Protein AF-A0A958P629-F1 (afdb_monomer_lite)

Structure (mmCIF, N/CA/C/O backbone):
data_AF-A0A958P629-F1
#
_entry.id   AF-A0A958P629-F1
#
loop_
_atom_site.group_PDB
_atom_site.id
_atom_site.type_symbol
_atom_site.label_atom_id
_atom_site.label_alt_id
_atom_site.label_comp_id
_atom_site.label_asym_id
_atom_site.label_entity_id
_atom_site.label_seq_id
_atom_site.pdbx_PDB_ins_code
_atom_site.Cartn_x
_atom_site.Cartn_y
_atom_site.Cartn_z
_atom_site.occupancy
_atom_site.B_iso_or_equiv
_atom_site.auth_seq_id
_atom_site.auth_comp_id
_atom_site.auth_asym_id
_atom_site.auth_atom_id
_atom_site.pdbx_PDB_model_num
ATOM 1 N N . MET A 1 1 ? -37.429 2.558 45.541 1.00 62.31 1 MET A N 1
ATOM 2 C CA . MET A 1 1 ? -36.392 1.507 45.706 1.00 62.31 1 MET A CA 1
ATOM 3 C C . MET A 1 1 ? -36.489 0.334 44.719 1.00 62.31 1 MET A C 1
ATOM 5 O O . MET A 1 1 ? -35.456 -0.242 44.425 1.00 62.31 1 MET A O 1
ATOM 9 N N . LYS A 1 2 ? -37.659 -0.025 44.159 1.00 66.12 2 LYS A N 1
ATOM 10 C CA . LYS A 1 2 ? -37.789 -1.211 43.277 1.00 66.12 2 LYS A CA 1
ATOM 11 C C . LYS A 1 2 ? -37.170 -1.074 41.870 1.00 66.12 2 LYS A C 1
ATOM 13 O O . LYS A 1 2 ? -36.777 -2.076 41.291 1.00 66.12 2 LYS A O 1
ATOM 18 N N . GLN A 1 3 ? -37.036 0.144 41.336 1.00 69.31 3 GLN A N 1
ATOM 19 C CA . GLN A 1 3 ? -36.492 0.370 39.983 1.00 69.31 3 GLN A CA 1
ATOM 20 C C . GLN A 1 3 ? -34.976 0.129 39.871 1.00 69.31 3 GLN A C 1
ATOM 22 O O . GLN A 1 3 ? -34.519 -0.353 38.842 1.00 69.31 3 GLN A O 1
ATOM 27 N N . GLY A 1 4 ? -34.197 0.401 40.924 1.00 70.56 4 GLY A N 1
ATOM 28 C CA . GLY A 1 4 ? -32.740 0.200 40.891 1.00 70.56 4 GLY A CA 1
ATOM 29 C C . GLY A 1 4 ? -32.329 -1.275 40.834 1.00 70.56 4 GLY A C 1
ATOM 30 O O . GLY A 1 4 ? -31.344 -1.614 40.187 1.00 70.56 4 GLY A O 1
ATOM 31 N N . LEU A 1 5 ? -33.120 -2.162 41.451 1.00 80.25 5 LEU A N 1
ATOM 32 C CA . LEU A 1 5 ? -32.834 -3.598 41.481 1.00 80.25 5 LEU A CA 1
ATOM 33 C C . LEU A 1 5 ? -32.925 -4.219 40.079 1.00 80.25 5 LEU A C 1
ATOM 35 O O . LEU A 1 5 ? -32.047 -4.977 39.690 1.00 80.25 5 LEU A O 1
ATOM 39 N N . LEU A 1 6 ? -33.927 -3.815 39.292 1.00 79.38 6 LEU A N 1
ATOM 40 C CA . LEU A 1 6 ? -34.146 -4.287 37.919 1.00 79.38 6 LEU A CA 1
ATOM 41 C C . LEU A 1 6 ? -32.971 -3.969 36.981 1.00 79.38 6 LEU A C 1
ATOM 43 O O . LEU A 1 6 ? -32.611 -4.796 36.147 1.00 79.38 6 LEU A O 1
ATOM 47 N N . ILE A 1 7 ? -32.344 -2.801 37.142 1.00 81.38 7 ILE A N 1
ATOM 48 C CA . ILE A 1 7 ? -31.200 -2.379 36.320 1.00 81.38 7 ILE A CA 1
ATOM 49 C C . ILE A 1 7 ? -29.963 -3.222 36.647 1.00 81.38 7 ILE A C 1
ATOM 51 O O . ILE A 1 7 ? -29.282 -3.696 35.741 1.00 81.38 7 ILE A O 1
ATOM 55 N N . ILE A 1 8 ? -29.695 -3.456 37.934 1.00 80.62 8 ILE A N 1
ATOM 56 C CA . ILE A 1 8 ? -28.549 -4.265 38.369 1.00 80.62 8 ILE A CA 1
ATOM 57 C C . ILE A 1 8 ? -28.714 -5.713 37.895 1.00 80.62 8 ILE A C 1
ATOM 59 O O . ILE A 1 8 ? -27.768 -6.296 37.368 1.00 80.62 8 ILE A O 1
ATOM 63 N N . THR A 1 9 ? -29.919 -6.282 38.006 1.00 81.31 9 THR A N 1
ATOM 64 C CA . THR A 1 9 ? -30.190 -7.640 37.516 1.00 81.31 9 THR A CA 1
ATOM 65 C C . THR A 1 9 ? -30.024 -7.739 35.998 1.00 81.31 9 THR A C 1
ATOM 67 O O . THR A 1 9 ? -29.436 -8.703 35.521 1.00 81.31 9 THR A O 1
ATOM 70 N N . ALA A 1 10 ? -30.458 -6.734 35.231 1.00 81.25 10 ALA A N 1
ATOM 71 C CA . ALA A 1 10 ? -30.247 -6.710 33.785 1.00 81.25 10 ALA A CA 1
ATOM 72 C C . ALA A 1 10 ? -28.751 -6.657 33.416 1.00 81.25 10 ALA A C 1
ATOM 74 O O . ALA A 1 10 ? -28.302 -7.434 32.580 1.00 81.25 10 ALA A O 1
ATOM 75 N N . ILE A 1 11 ? -27.947 -5.816 34.074 1.00 82.12 11 ILE A N 1
ATOM 76 C CA . ILE A 1 11 ? -26.501 -5.714 33.795 1.00 82.12 11 ILE A CA 1
ATOM 77 C C . ILE A 1 11 ? -25.767 -7.029 34.111 1.00 82.12 11 ILE A C 1
ATOM 79 O O . ILE A 1 11 ? -24.849 -7.408 33.389 1.00 82.12 11 ILE A O 1
ATOM 83 N N . LEU A 1 12 ? -26.185 -7.750 35.156 1.00 81.06 12 LEU A N 1
ATOM 84 C CA . LEU A 1 12 ? -25.582 -9.035 35.531 1.00 81.06 12 LEU A CA 1
ATOM 85 C C . LEU A 1 12 ? -25.992 -10.195 34.609 1.00 81.06 12 LE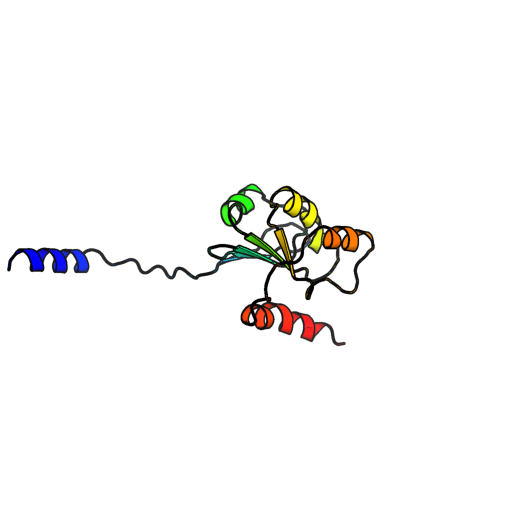U A C 1
ATOM 87 O O . LEU A 1 12 ? -25.232 -11.150 34.467 1.00 81.06 12 LEU A O 1
ATOM 91 N N . LEU A 1 13 ? -27.169 -10.124 33.978 1.00 86.50 13 LEU A N 1
ATOM 92 C CA . LEU A 1 13 ? -27.677 -11.173 33.084 1.00 86.50 13 LEU A CA 1
ATOM 93 C C . LEU A 1 13 ? -27.244 -11.005 31.621 1.00 86.50 13 LEU A C 1
ATOM 95 O O . LEU A 1 13 ? -27.315 -11.965 30.855 1.00 86.50 13 LEU A O 1
ATOM 99 N N . PHE A 1 14 ? -26.769 -9.821 31.230 1.00 84.19 14 PHE A N 1
ATOM 100 C CA . PHE A 1 14 ? -26.229 -9.564 29.897 1.00 84.19 14 PHE A CA 1
ATOM 101 C C . PHE A 1 14 ? -24.713 -9.364 29.979 1.00 84.19 14 PHE A C 1
ATOM 103 O O . PHE A 1 14 ? -24.259 -8.224 30.100 1.00 84.19 14 PHE A O 1
ATOM 110 N N . PRO A 1 15 ? -23.903 -10.441 29.907 1.00 76.19 15 PRO A N 1
ATOM 111 C CA . PRO A 1 15 ? -22.458 -10.292 29.895 1.00 76.19 15 PRO A CA 1
ATOM 112 C C . PRO A 1 15 ? -22.065 -9.416 28.707 1.00 76.19 15 PRO A C 1
ATOM 114 O O . PRO A 1 15 ? -22.307 -9.768 27.548 1.00 76.19 15 PRO A O 1
ATOM 117 N N . LEU A 1 16 ? -21.455 -8.262 28.993 1.00 76.19 16 LEU A N 1
ATOM 118 C CA . LEU A 1 16 ? -20.833 -7.454 27.957 1.00 76.19 16 LEU A CA 1
ATOM 119 C C . LEU A 1 16 ? -19.768 -8.325 27.300 1.00 76.19 16 LEU A C 1
ATOM 121 O O . LEU A 1 16 ? -18.755 -8.671 27.911 1.00 76.19 16 LEU A O 1
ATOM 125 N N . LYS A 1 17 ? -20.002 -8.697 26.043 1.00 76.44 17 LYS A N 1
ATOM 126 C CA . LYS A 1 17 ? -19.007 -9.400 25.248 1.00 76.44 17 LYS A CA 1
ATOM 127 C C . LYS A 1 17 ? -17.894 -8.405 24.932 1.00 76.44 17 LYS A C 1
ATOM 129 O O . LYS A 1 17 ? -17.948 -7.695 23.932 1.00 76.44 17 LYS A O 1
ATOM 134 N N . ILE A 1 18 ? -16.895 -8.339 25.808 1.00 67.75 18 ILE A N 1
ATOM 135 C CA . ILE A 1 18 ? -15.647 -7.620 25.556 1.00 67.75 18 ILE A CA 1
ATOM 136 C C . ILE A 1 18 ? -14.883 -8.454 24.529 1.00 67.75 18 ILE A C 1
ATOM 138 O O . ILE A 1 18 ? -14.065 -9.307 24.860 1.00 67.75 18 ILE A O 1
ATOM 142 N N . SER A 1 19 ? -15.214 -8.268 23.253 1.00 68.62 19 SER A N 1
ATOM 143 C CA . SER A 1 19 ? -14.342 -8.729 22.184 1.00 68.62 19 SER A CA 1
ATOM 144 C C . SER A 1 19 ? -13.111 -7.829 22.207 1.00 68.62 19 SER A C 1
ATOM 146 O O . SER A 1 19 ? -13.288 -6.607 22.199 1.00 68.62 19 SER A O 1
ATOM 148 N N . PRO A 1 20 ? -11.880 -8.366 22.208 1.00 63.28 20 PRO A N 1
ATOM 149 C CA . PRO A 1 20 ? -10.709 -7.543 21.969 1.00 63.28 20 PRO A CA 1
ATOM 150 C C . PRO A 1 20 ? -10.836 -6.982 20.553 1.00 63.28 20 PRO A C 1
ATOM 152 O O . PRO A 1 20 ? -10.535 -7.655 19.569 1.00 63.28 20 PRO A O 1
ATOM 155 N N . SER A 1 21 ? -11.346 -5.757 20.423 1.00 67.50 21 SER A N 1
ATOM 156 C CA . SER A 1 21 ? -11.229 -5.017 19.178 1.00 67.50 21 SER A CA 1
ATOM 157 C C . SER A 1 21 ? -9.773 -4.590 19.095 1.00 67.50 21 SER A C 1
ATOM 159 O O . SER A 1 21 ? -9.393 -3.523 19.586 1.00 67.50 21 SER A O 1
ATOM 161 N N . LEU A 1 22 ? -8.927 -5.464 18.549 1.00 73.94 22 LEU A N 1
ATOM 162 C CA . LEU A 1 22 ? -7.582 -5.050 18.201 1.00 73.94 22 LEU A CA 1
ATOM 163 C C . LEU A 1 22 ? -7.729 -3.846 17.261 1.00 73.94 22 LEU A C 1
ATOM 165 O O . LEU A 1 22 ? -8.483 -3.923 16.287 1.00 73.94 22 LEU A O 1
ATOM 169 N N . PRO A 1 23 ? -7.053 -2.719 17.541 1.00 82.81 23 PRO A N 1
ATOM 170 C CA . PRO A 1 23 ? -7.192 -1.511 16.729 1.00 82.81 23 PRO A CA 1
ATOM 171 C C . PRO A 1 23 ? -6.634 -1.692 15.308 1.00 82.81 23 PRO A C 1
ATOM 173 O O . PRO A 1 23 ? -6.721 -0.784 14.477 1.00 82.81 23 PRO A O 1
ATOM 176 N N . TYR A 1 24 ? -6.045 -2.858 15.036 1.00 88.75 24 TYR A N 1
ATOM 177 C CA . TYR A 1 24 ? -5.472 -3.245 13.769 1.00 88.75 24 TYR A CA 1
ATOM 178 C C . TYR A 1 24 ? -5.710 -4.730 13.467 1.00 88.75 24 TYR A C 1
ATOM 180 O O . TYR A 1 24 ? -5.795 -5.563 14.368 1.00 88.75 24 TYR A O 1
ATOM 188 N N . GLN A 1 25 ? -5.758 -5.061 12.178 1.00 93.06 25 GLN A N 1
ATOM 189 C CA . GLN A 1 25 ? -5.740 -6.429 11.668 1.00 93.06 25 GLN A CA 1
ATOM 190 C C . GLN A 1 25 ? -4.677 -6.558 10.579 1.00 93.06 25 GLN A C 1
ATOM 192 O O . GLN A 1 25 ? -4.615 -5.723 9.677 1.00 93.06 25 GLN A O 1
ATOM 197 N N . LEU A 1 26 ? -3.865 -7.611 10.655 1.00 94.31 26 LEU A N 1
ATOM 198 C CA . LEU A 1 26 ? -2.924 -7.977 9.603 1.00 94.31 26 LEU A CA 1
ATOM 199 C C . LEU A 1 26 ? -3.619 -8.893 8.590 1.00 94.31 26 LEU A C 1
ATOM 201 O O . LEU A 1 26 ? -4.229 -9.891 8.970 1.00 94.31 26 LEU A O 1
ATOM 205 N N . ILE A 1 27 ? -3.520 -8.551 7.311 1.00 96.56 27 ILE A N 1
ATOM 206 C CA . ILE A 1 27 ? -4.078 -9.303 6.188 1.00 96.56 27 ILE A CA 1
ATOM 207 C C . ILE A 1 27 ? -2.924 -9.644 5.249 1.00 96.56 27 ILE A C 1
ATOM 209 O O . ILE A 1 27 ? -2.206 -8.751 4.799 1.00 96.56 27 ILE A O 1
ATOM 213 N N . ILE A 1 28 ? -2.749 -10.931 4.958 1.00 97.00 28 ILE A N 1
ATOM 214 C CA . ILE A 1 28 ? -1.789 -11.424 3.968 1.00 97.00 28 ILE A CA 1
ATOM 215 C C . ILE A 1 28 ? -2.598 -11.828 2.742 1.00 97.00 28 ILE A C 1
ATOM 217 O O . ILE A 1 28 ? -3.448 -12.716 2.825 1.00 97.00 28 ILE A O 1
ATOM 221 N N . TRP A 1 29 ? -2.378 -11.147 1.623 1.00 97.50 29 TRP A N 1
ATOM 222 C CA . TRP A 1 29 ? -3.131 -11.408 0.405 1.00 97.50 29 TRP A CA 1
ATOM 223 C C . TRP A 1 29 ? -2.479 -12.533 -0.393 1.00 97.50 29 TRP A C 1
ATOM 225 O O . TRP A 1 29 ? -1.267 -12.536 -0.597 1.00 97.50 29 TRP A O 1
ATOM 235 N N . ASN A 1 30 ? -3.289 -13.463 -0.899 1.00 97.50 30 ASN A N 1
ATOM 236 C CA . ASN A 1 30 ? -2.822 -14.392 -1.920 1.00 97.50 30 ASN A CA 1
ATOM 237 C C . ASN A 1 30 ? -2.729 -13.648 -3.257 1.00 97.50 30 ASN A C 1
ATOM 239 O O . ASN A 1 30 ? -3.759 -13.303 -3.845 1.00 97.50 30 ASN A O 1
ATOM 243 N N . VAL A 1 31 ? -1.498 -13.398 -3.700 1.00 97.69 31 VAL A N 1
ATOM 244 C CA . VAL A 1 31 ? -1.195 -12.670 -4.937 1.00 97.69 31 VAL A CA 1
ATOM 245 C C . VAL A 1 31 ? -0.579 -13.539 -6.036 1.00 97.69 31 VAL A C 1
ATOM 247 O O . VAL A 1 31 ? -0.229 -13.020 -7.094 1.00 97.69 31 VAL A O 1
ATOM 250 N N . GLY A 1 32 ? -0.465 -14.854 -5.826 1.00 95.94 32 GLY A N 1
ATOM 251 C CA . GLY A 1 32 ? 0.394 -15.712 -6.649 1.00 95.94 32 GLY A CA 1
ATOM 252 C C . GLY A 1 32 ? 1.868 -15.482 -6.307 1.00 95.94 32 GLY A C 1
ATOM 253 O O . GLY A 1 32 ? 2.213 -15.408 -5.126 1.00 95.94 32 GLY A O 1
ATOM 254 N N . GLN A 1 33 ? 2.729 -15.351 -7.319 1.00 93.00 33 GLN A N 1
ATOM 255 C CA . GLN A 1 33 ? 4.112 -14.907 -7.116 1.00 93.00 33 GLN A CA 1
ATOM 256 C C . GLN A 1 33 ? 4.157 -13.426 -6.704 1.00 93.00 33 GLN A C 1
ATOM 258 O O . GLN A 1 33 ? 3.522 -12.601 -7.352 1.00 93.00 33 GLN A O 1
ATOM 263 N N . GLY A 1 34 ? 4.922 -13.084 -5.662 1.00 93.56 34 GLY A N 1
ATOM 264 C CA . GLY A 1 34 ? 5.105 -11.714 -5.165 1.00 93.56 34 GLY A CA 1
ATOM 265 C C . GLY A 1 34 ? 4.684 -11.550 -3.703 1.00 93.56 34 GLY A C 1
ATOM 266 O O . GLY A 1 34 ? 4.551 -12.531 -2.966 1.00 93.56 34 GLY A O 1
ATOM 267 N N . GLN A 1 35 ? 4.465 -10.305 -3.269 1.00 93.81 35 GLN A N 1
ATOM 268 C CA . GLN A 1 35 ? 4.044 -10.006 -1.899 1.00 93.81 35 GLN A CA 1
ATOM 269 C C . GLN A 1 35 ? 3.067 -8.828 -1.830 1.00 93.81 35 GLN A C 1
ATOM 271 O O . GLN A 1 35 ? 3.229 -7.800 -2.489 1.00 93.81 35 GLN A O 1
ATOM 276 N N . TRP A 1 36 ? 2.057 -8.975 -0.971 1.00 97.31 36 TRP A N 1
ATOM 277 C CA . TRP A 1 36 ? 1.201 -7.876 -0.544 1.00 97.31 36 TRP A CA 1
ATOM 278 C C . TRP A 1 36 ? 0.647 -8.159 0.851 1.00 97.31 36 TRP A C 1
ATOM 280 O O . TRP A 1 36 ? -0.142 -9.082 1.071 1.00 97.31 36 TRP A O 1
ATOM 290 N N . VAL A 1 37 ? 1.041 -7.325 1.810 1.00 96.69 37 VAL A N 1
ATOM 291 C CA . VAL A 1 37 ? 0.550 -7.374 3.190 1.00 96.69 37 VAL A CA 1
ATOM 292 C C . VAL A 1 37 ? -0.182 -6.079 3.510 1.00 96.69 37 VAL A C 1
ATOM 294 O O . VAL A 1 37 ? 0.195 -5.009 3.047 1.00 96.69 37 VAL A O 1
ATOM 297 N N . THR A 1 38 ? -1.265 -6.152 4.276 1.00 96.94 38 THR A N 1
ATOM 298 C CA . THR A 1 38 ? -2.042 -4.982 4.694 1.00 96.94 38 THR A CA 1
ATOM 299 C C . THR A 1 38 ? -2.269 -4.980 6.193 1.00 96.94 38 THR A C 1
ATOM 301 O O . THR A 1 38 ? -2.814 -5.926 6.748 1.00 96.94 38 THR A O 1
ATOM 304 N N . LEU A 1 39 ? -1.912 -3.879 6.843 1.00 95.44 39 LEU A N 1
ATOM 305 C CA . LEU A 1 39 ? -2.329 -3.554 8.196 1.00 95.44 39 LEU A CA 1
ATOM 306 C C . LEU A 1 39 ? -3.568 -2.653 8.128 1.00 95.44 39 LEU A C 1
ATOM 308 O O . LEU A 1 39 ? -3.482 -1.452 7.846 1.00 95.44 39 LEU A O 1
ATOM 312 N N . ARG A 1 40 ? -4.736 -3.245 8.369 1.00 95.19 40 ARG A N 1
ATOM 313 C CA . ARG A 1 40 ? -6.034 -2.565 8.388 1.00 95.19 40 ARG A CA 1
ATOM 314 C C . ARG A 1 40 ? -6.247 -1.909 9.744 1.00 95.19 40 ARG A C 1
ATOM 316 O O . ARG A 1 40 ? -6.233 -2.597 10.755 1.00 95.19 40 ARG A O 1
ATOM 323 N N . MET A 1 41 ? -6.496 -0.604 9.762 1.00 93.56 41 MET A N 1
ATOM 324 C CA . MET A 1 41 ? -6.844 0.181 10.952 1.00 93.56 41 MET A CA 1
ATOM 325 C C . MET A 1 41 ? -8.235 0.813 10.781 1.00 93.56 41 MET A C 1
ATOM 327 O O . MET A 1 41 ? -8.868 0.684 9.730 1.00 93.56 41 MET A O 1
ATOM 331 N N . ASN A 1 42 ? -8.730 1.526 11.795 1.00 92.50 42 ASN A N 1
ATOM 332 C CA . ASN A 1 42 ? -10.069 2.134 11.763 1.00 92.50 42 ASN A CA 1
ATOM 333 C C . ASN A 1 42 ? -10.277 3.087 10.570 1.00 92.50 42 ASN A C 1
ATOM 335 O O . ASN A 1 42 ? -11.248 2.928 9.834 1.00 92.50 42 ASN A O 1
ATOM 339 N N . SER A 1 43 ? -9.347 4.012 10.320 1.00 94.12 43 SER A N 1
ATOM 340 C CA . SER A 1 43 ? -9.479 5.049 9.278 1.00 94.12 43 SER A CA 1
ATOM 341 C C . SER A 1 43 ? -8.546 4.880 8.075 1.00 94.12 43 SER A C 1
ATOM 343 O O . SER A 1 43 ? -8.657 5.619 7.097 1.00 94.12 43 SER A O 1
ATOM 345 N N . LYS A 1 44 ? -7.617 3.922 8.121 1.00 95.75 44 LYS A N 1
ATOM 346 C CA . LYS A 1 44 ? -6.583 3.751 7.095 1.00 95.75 44 LYS A CA 1
ATOM 347 C C . LYS A 1 44 ? -6.177 2.294 6.904 1.00 95.75 44 LYS A C 1
ATOM 349 O O . LYS A 1 44 ? -6.329 1.483 7.815 1.00 95.75 44 LYS A O 1
ATOM 354 N N . CYS A 1 45 ? -5.630 1.992 5.736 1.00 97.00 45 CYS A N 1
ATOM 355 C CA . CYS A 1 45 ? -4.923 0.755 5.440 1.00 97.00 45 CYS A CA 1
ATOM 356 C C . CYS A 1 45 ? -3.473 1.086 5.091 1.00 97.00 45 CYS A C 1
ATOM 358 O O . CYS A 1 45 ? -3.216 1.977 4.284 1.00 97.00 45 CYS A O 1
ATOM 360 N N . LEU A 1 46 ? -2.536 0.395 5.737 1.00 96.12 46 LEU A N 1
ATOM 361 C CA . LEU A 1 46 ? -1.116 0.466 5.418 1.00 96.12 46 LEU A CA 1
ATOM 362 C C . LEU A 1 46 ? -0.716 -0.808 4.686 1.00 96.12 46 LEU A C 1
ATOM 364 O O . LEU A 1 46 ? -0.853 -1.896 5.234 1.00 96.12 46 LEU A O 1
ATOM 368 N N . HIS A 1 47 ? -0.218 -0.669 3.471 1.00 96.81 47 HIS A N 1
ATOM 369 C CA . HIS A 1 47 ? 0.207 -1.765 2.622 1.00 96.81 47 HIS A CA 1
ATOM 370 C C . HIS A 1 47 ? 1.727 -1.839 2.609 1.00 96.81 47 HIS A C 1
ATOM 372 O O . HIS A 1 47 ? 2.395 -0.818 2.448 1.00 96.81 47 HIS A O 1
ATOM 378 N N . LEU A 1 48 ? 2.250 -3.046 2.778 1.00 95.62 48 LEU A N 1
ATOM 379 C CA . LEU A 1 48 ? 3.624 -3.380 2.454 1.00 95.62 48 LEU A CA 1
ATOM 380 C C . LEU A 1 48 ? 3.592 -4.139 1.131 1.00 95.62 48 LEU A C 1
ATOM 382 O O . LEU A 1 48 ? 2.985 -5.212 1.052 1.00 95.62 48 LEU A O 1
ATOM 386 N N . ASP A 1 49 ? 4.208 -3.529 0.126 1.00 95.94 49 ASP A N 1
ATOM 387 C CA . ASP A 1 49 ? 4.124 -3.877 -1.285 1.00 95.94 49 ASP A CA 1
ATOM 388 C C . ASP A 1 49 ? 2.690 -3.860 -1.841 1.00 95.94 49 ASP A C 1
ATOM 390 O O . ASP A 1 49 ? 1.695 -3.691 -1.130 1.00 95.94 49 ASP A O 1
ATOM 394 N N . ALA A 1 50 ? 2.592 -3.951 -3.162 1.00 97.06 50 ALA A N 1
ATOM 395 C CA . ALA A 1 50 ? 1.347 -4.162 -3.884 1.00 97.06 50 ALA A CA 1
ATOM 396 C C . ALA A 1 50 ? 1.664 -4.740 -5.259 1.00 97.06 50 ALA A C 1
ATOM 398 O O . ALA A 1 50 ? 1.504 -4.079 -6.297 1.00 97.06 50 ALA A O 1
ATOM 399 N N . GLY A 1 51 ? 2.149 -5.973 -5.264 1.00 96.81 51 GLY A N 1
ATOM 400 C CA . GLY A 1 51 ? 2.470 -6.677 -6.486 1.00 96.81 51 GLY A CA 1
ATOM 401 C C . GLY A 1 51 ? 2.091 -8.146 -6.434 1.00 96.81 51 GLY A C 1
ATOM 402 O O . GLY A 1 51 ? 1.728 -8.695 -5.396 1.00 96.81 51 GLY A O 1
ATOM 403 N N . GLY A 1 52 ? 2.111 -8.721 -7.624 1.00 96.25 52 GLY A N 1
ATOM 404 C CA . GLY A 1 52 ? 1.951 -10.131 -7.905 1.00 96.25 52 GLY A CA 1
ATOM 405 C C . GLY A 1 52 ? 1.230 -10.380 -9.224 1.00 96.25 52 GLY A C 1
ATOM 406 O O . GLY A 1 52 ? 1.262 -9.534 -10.129 1.00 96.25 52 GLY A O 1
ATOM 407 N N . GLU A 1 53 ? 0.586 -11.538 -9.329 1.00 96.88 53 GLU A N 1
ATOM 408 C CA . GLU A 1 53 ? -0.028 -12.064 -10.554 1.00 96.88 53 GLU A CA 1
ATOM 409 C C . GLU A 1 53 ? -1.556 -11.989 -10.521 1.00 96.88 53 GLU A C 1
ATOM 411 O O . GLU A 1 53 ? -2.193 -11.595 -11.501 1.00 96.88 53 GLU A O 1
ATOM 416 N N . ILE A 1 54 ? -2.149 -12.311 -9.369 1.00 96.94 54 ILE A N 1
ATOM 417 C CA . ILE A 1 54 ? -3.599 -12.320 -9.148 1.00 96.94 54 ILE A CA 1
ATOM 418 C C . ILE A 1 54 ? -3.974 -11.456 -7.944 1.00 96.94 54 ILE A C 1
ATOM 420 O O . ILE A 1 54 ? -3.184 -11.283 -7.027 1.00 96.94 54 ILE A O 1
ATOM 424 N N . PHE A 1 55 ? -5.181 -10.881 -7.927 1.00 97.00 55 PHE A N 1
ATOM 425 C CA . PHE A 1 55 ? -5.647 -10.142 -6.751 1.00 97.00 55 PHE A CA 1
ATOM 426 C C . PHE A 1 55 ? -7.170 -10.073 -6.644 1.00 97.00 55 PHE A C 1
ATOM 428 O O . PHE A 1 55 ? -7.859 -9.671 -7.588 1.00 97.00 55 PHE A O 1
ATOM 435 N N . ASN A 1 56 ? -7.706 -10.412 -5.467 1.00 96.81 56 ASN A N 1
ATOM 436 C CA . ASN A 1 56 ? -9.136 -10.316 -5.184 1.00 96.81 56 ASN A CA 1
ATOM 437 C C . ASN A 1 56 ? -9.518 -8.892 -4.763 1.00 96.81 56 ASN A C 1
ATOM 439 O O . ASN A 1 56 ? -9.595 -8.543 -3.585 1.00 96.81 56 ASN A O 1
ATOM 443 N N . TRP A 1 57 ? -9.814 -8.068 -5.762 1.00 96.38 57 TRP A N 1
ATOM 444 C CA . TRP A 1 57 ? -10.196 -6.681 -5.543 1.00 96.38 57 TRP A CA 1
ATOM 445 C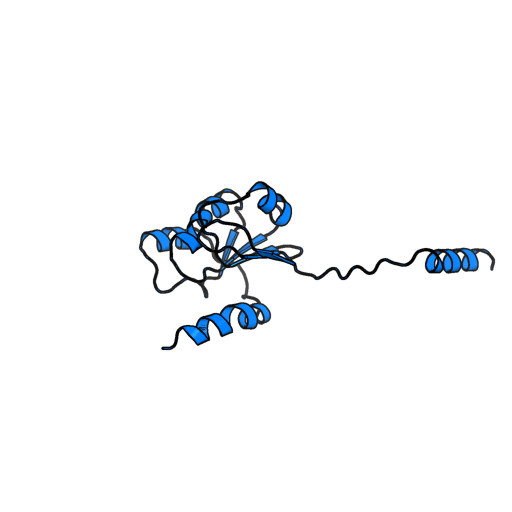 C . TRP A 1 57 ? -11.509 -6.482 -4.778 1.00 96.38 57 TRP A C 1
ATOM 447 O O . TRP A 1 57 ? -11.679 -5.429 -4.167 1.00 96.38 57 TRP A O 1
ATOM 457 N N . MET A 1 58 ? -12.440 -7.441 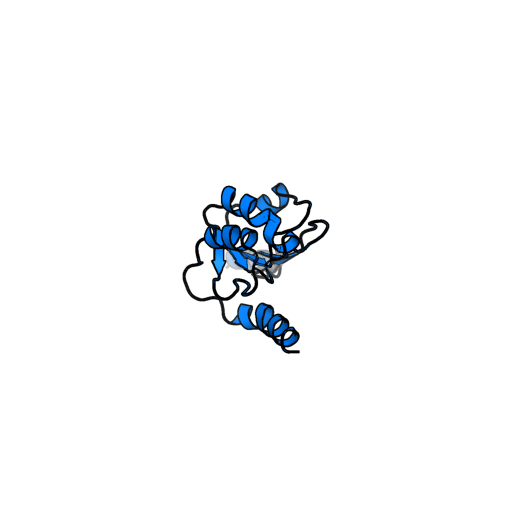-4.826 1.00 96.31 58 MET A N 1
ATOM 458 C CA . MET A 1 58 ? -13.711 -7.333 -4.100 1.00 96.31 58 MET A CA 1
ATOM 459 C C . MET A 1 58 ? -13.480 -7.469 -2.595 1.00 96.31 58 MET A C 1
ATOM 461 O O . MET A 1 58 ? -13.950 -6.632 -1.827 1.00 96.31 58 MET A O 1
ATOM 465 N N . ALA A 1 59 ? -12.680 -8.459 -2.188 1.00 97.12 59 ALA A N 1
ATOM 466 C CA . ALA A 1 59 ? -12.259 -8.614 -0.797 1.00 97.12 59 ALA A CA 1
ATOM 467 C C . ALA A 1 59 ? -11.457 -7.391 -0.318 1.00 97.12 59 ALA A C 1
ATOM 469 O O . ALA A 1 59 ? -11.735 -6.839 0.743 1.00 97.12 59 ALA A O 1
ATOM 470 N N . PHE A 1 60 ? -10.540 -6.883 -1.148 1.00 97.19 60 PHE A N 1
ATOM 471 C CA . PHE A 1 60 ? -9.804 -5.659 -0.828 1.00 97.19 60 PHE A CA 1
ATOM 472 C C . PHE A 1 60 ? -10.717 -4.447 -0.615 1.00 97.19 60 PHE A C 1
ATOM 474 O O . PHE A 1 60 ? -10.545 -3.696 0.345 1.00 97.19 60 PHE A O 1
ATOM 481 N N . ALA A 1 61 ? -11.696 -4.239 -1.499 1.00 95.88 61 ALA A N 1
ATOM 482 C CA . ALA A 1 61 ? -12.635 -3.129 -1.381 1.00 95.88 61 ALA A CA 1
ATOM 483 C C . ALA A 1 61 ? -13.508 -3.249 -0.123 1.00 95.88 61 ALA A C 1
ATOM 485 O O . ALA A 1 61 ? -13.768 -2.236 0.523 1.00 95.88 61 ALA A O 1
ATOM 486 N N . HIS A 1 62 ? -13.901 -4.467 0.258 1.00 95.81 62 HIS A N 1
ATOM 487 C CA . HIS A 1 62 ? -14.602 -4.719 1.515 1.00 95.81 62 HIS A CA 1
ATOM 488 C C . HIS A 1 62 ? -13.761 -4.300 2.733 1.00 95.81 62 HIS A C 1
ATOM 490 O O . HIS A 1 62 ? -14.261 -3.628 3.633 1.00 95.81 62 HIS A O 1
ATOM 496 N N . ASP A 1 63 ? -12.469 -4.635 2.748 1.00 95.50 63 ASP A N 1
ATOM 497 C CA . ASP A 1 63 ? -11.603 -4.357 3.898 1.00 95.50 63 ASP A CA 1
ATOM 498 C C . ASP A 1 63 ? -11.089 -2.913 3.966 1.00 95.50 63 ASP A C 1
ATOM 500 O O . ASP A 1 63 ? -10.944 -2.351 5.059 1.00 95.50 63 ASP A O 1
ATOM 504 N N . CYS A 1 64 ? -10.808 -2.306 2.813 1.00 96.69 64 CYS A N 1
ATOM 505 C CA . CYS A 1 64 ? -10.085 -1.040 2.725 1.00 96.69 64 CYS A CA 1
ATOM 506 C C . CYS A 1 64 ? -10.792 0.053 1.916 1.00 96.69 64 CYS A C 1
ATOM 508 O O . CYS A 1 64 ? -10.327 1.188 1.944 1.00 96.69 64 CYS A O 1
ATOM 510 N N . GLY A 1 65 ? -11.913 -0.213 1.239 1.00 96.25 65 GLY A N 1
ATOM 511 C CA . GLY A 1 65 ? -12.465 0.683 0.214 1.00 96.25 65 GLY A CA 1
ATOM 512 C C . GLY A 1 65 ? -12.806 2.108 0.666 1.00 96.25 65 GLY A C 1
ATOM 513 O O . GLY A 1 65 ? -12.624 3.048 -0.101 1.00 96.25 65 GLY A O 1
ATOM 514 N N . GLY A 1 66 ? -13.245 2.284 1.915 1.00 95.19 66 GLY A N 1
ATOM 515 C CA . GLY A 1 66 ? -13.589 3.591 2.496 1.00 95.19 66 GLY A CA 1
ATOM 516 C C . GLY A 1 66 ? -12.491 4.232 3.351 1.00 95.19 66 GLY A C 1
ATOM 517 O O . GLY A 1 66 ? -12.767 5.168 4.096 1.00 95.19 66 GLY A O 1
ATOM 518 N N . LYS A 1 67 ? -11.267 3.698 3.323 1.00 95.94 67 LYS A N 1
ATOM 519 C CA . LYS A 1 67 ? -10.169 4.106 4.211 1.00 95.94 67 LYS A CA 1
ATOM 520 C C . LYS A 1 67 ? -9.097 4.879 3.439 1.00 95.94 67 LYS A C 1
ATOM 522 O O . LYS A 1 67 ? -8.989 4.770 2.217 1.00 95.94 67 LYS A O 1
ATOM 527 N N . GLN A 1 68 ? -8.260 5.640 4.140 1.00 96.69 68 GLN A N 1
ATOM 528 C CA . GLN A 1 68 ? -7.054 6.214 3.534 1.00 96.69 68 GLN A CA 1
ATOM 529 C C . GLN A 1 68 ? -6.057 5.091 3.202 1.00 96.69 68 GLN A C 1
ATOM 531 O O . GLN A 1 68 ? -5.755 4.276 4.074 1.00 96.69 68 GLN A O 1
ATOM 536 N N . GLN A 1 69 ? -5.524 5.052 1.977 1.00 97.81 69 GLN A N 1
ATOM 537 C CA . GLN A 1 69 ? -4.553 4.029 1.571 1.00 97.81 69 GLN A CA 1
ATOM 538 C C . GLN A 1 69 ? -3.130 4.578 1.696 1.00 97.81 69 GLN A C 1
ATOM 540 O O . GLN A 1 69 ? -2.815 5.636 1.153 1.00 97.81 69 GLN A O 1
ATOM 545 N N . GLN A 1 70 ? -2.263 3.856 2.396 1.00 97.19 70 GLN A N 1
ATOM 546 C CA . GLN A 1 70 ? -0.847 4.181 2.549 1.00 97.19 70 GLN A CA 1
ATOM 547 C C . GLN A 1 70 ? -0.034 2.998 2.049 1.00 97.19 70 GLN A C 1
ATOM 549 O O . GLN A 1 70 ? -0.309 1.879 2.464 1.00 97.19 70 GLN A O 1
ATOM 554 N N . ILE A 1 71 ? 0.952 3.215 1.188 1.00 96.31 71 ILE A N 1
ATOM 555 C CA . ILE A 1 71 ? 1.800 2.138 0.673 1.00 96.31 71 ILE A CA 1
ATOM 556 C C . ILE A 1 71 ? 3.269 2.364 1.021 1.00 96.31 71 ILE A C 1
ATOM 558 O O . ILE A 1 71 ? 3.761 3.494 1.023 1.00 96.31 71 ILE A O 1
ATOM 562 N N . LEU A 1 72 ? 3.940 1.264 1.339 1.00 95.31 72 LEU A N 1
ATOM 563 C CA . LEU A 1 72 ? 5.372 1.132 1.544 1.00 95.31 72 LEU A CA 1
ATOM 564 C C . LEU A 1 72 ? 5.874 0.089 0.557 1.00 95.31 72 LEU A C 1
ATOM 566 O O . LEU A 1 72 ? 5.257 -0.966 0.439 1.00 95.31 72 LEU A O 1
ATOM 570 N N . PHE A 1 73 ? 6.983 0.362 -0.116 1.00 92.94 73 PHE A N 1
ATOM 571 C CA . PHE A 1 73 ? 7.614 -0.608 -1.003 1.00 92.94 73 PHE A CA 1
ATOM 572 C C . PHE A 1 73 ? 8.875 -1.137 -0.340 1.00 92.94 73 PHE A C 1
ATOM 574 O O . PHE A 1 73 ? 9.698 -0.357 0.137 1.00 92.94 73 PHE A O 1
ATOM 581 N N . THR A 1 74 ? 9.029 -2.453 -0.295 1.00 90.88 74 THR A N 1
ATOM 582 C CA . THR A 1 74 ? 10.243 -3.078 0.233 1.00 90.88 74 THR A CA 1
ATOM 583 C C . THR A 1 74 ? 11.394 -2.933 -0.761 1.00 90.88 74 THR A C 1
ATOM 585 O O . THR A 1 74 ? 12.511 -2.603 -0.372 1.00 90.88 74 THR A O 1
ATOM 588 N N . HIS A 1 75 ? 11.108 -3.121 -2.052 1.00 90.69 75 HIS A N 1
ATOM 589 C CA . HIS A 1 75 ? 12.039 -2.965 -3.168 1.00 90.69 75 HIS A CA 1
ATOM 590 C C . HIS A 1 75 ? 11.289 -2.697 -4.488 1.00 90.69 75 HIS A C 1
ATOM 592 O O . HIS A 1 75 ? 10.069 -2.533 -4.508 1.00 90.69 75 HIS A O 1
ATOM 598 N N . ALA A 1 76 ? 12.028 -2.536 -5.591 1.00 94.19 76 ALA A N 1
ATOM 599 C CA . ALA A 1 76 ? 11.490 -2.048 -6.865 1.00 94.19 76 ALA A CA 1
ATOM 600 C C . ALA A 1 76 ? 11.180 -3.138 -7.899 1.00 94.19 76 ALA A C 1
ATOM 602 O O . ALA A 1 76 ? 10.903 -2.803 -9.062 1.00 94.19 76 ALA A O 1
ATOM 603 N N . ASP A 1 77 ? 11.238 -4.406 -7.502 1.00 93.81 77 ASP A N 1
ATOM 604 C CA . ASP A 1 77 ? 10.964 -5.514 -8.407 1.00 93.81 77 ASP A CA 1
ATOM 605 C C . ASP A 1 77 ? 9.490 -5.542 -8.795 1.00 93.81 77 ASP A C 1
ATOM 607 O O . ASP A 1 77 ? 8.595 -5.052 -8.096 1.00 93.81 77 ASP A O 1
ATOM 611 N N . TRP A 1 78 ? 9.236 -6.010 -10.016 1.00 94.56 78 TRP A N 1
ATOM 612 C CA . TRP A 1 78 ? 7.939 -5.807 -10.649 1.00 94.56 78 TRP A CA 1
ATOM 613 C C . TRP A 1 78 ? 6.810 -6.536 -9.915 1.00 94.56 78 TRP A C 1
ATOM 615 O O . TRP A 1 78 ? 5.713 -5.993 -9.807 1.00 94.56 78 TRP A O 1
ATOM 625 N N . ASP A 1 79 ? 7.084 -7.716 -9.375 1.00 94.12 79 ASP A N 1
ATOM 626 C CA . ASP A 1 79 ? 6.192 -8.536 -8.551 1.00 94.12 79 ASP A CA 1
ATOM 627 C C . ASP A 1 79 ? 5.920 -7.962 -7.150 1.00 94.12 79 ASP A C 1
ATOM 629 O O . ASP A 1 79 ? 5.020 -8.444 -6.471 1.00 94.12 79 ASP A O 1
ATOM 633 N N . HIS A 1 80 ? 6.581 -6.868 -6.759 1.00 95.12 80 HIS A N 1
ATOM 634 C CA . HIS A 1 80 ? 6.269 -6.100 -5.545 1.00 95.12 80 HIS A CA 1
ATOM 635 C C . HIS A 1 80 ? 5.458 -4.828 -5.827 1.00 95.12 80 HIS A C 1
ATOM 637 O O . HIS A 1 80 ? 4.836 -4.261 -4.927 1.00 95.12 80 HIS A O 1
ATOM 643 N N . ILE A 1 81 ? 5.407 -4.374 -7.085 1.00 96.25 81 ILE A N 1
ATOM 644 C CA . ILE A 1 81 ? 4.794 -3.082 -7.442 1.00 96.25 81 ILE A CA 1
ATOM 645 C C . ILE A 1 81 ? 3.722 -3.165 -8.537 1.00 96.25 81 ILE A C 1
ATOM 647 O O . ILE A 1 81 ? 3.100 -2.141 -8.848 1.00 96.25 81 ILE A O 1
ATOM 651 N N . SER A 1 82 ? 3.502 -4.335 -9.147 1.00 96.75 82 SER A N 1
ATOM 652 C CA . SER A 1 82 ? 2.683 -4.507 -10.359 1.00 96.75 82 SER A CA 1
ATOM 653 C C . SER A 1 82 ? 1.244 -3.992 -10.221 1.00 96.75 82 SER A C 1
ATOM 655 O O . SER A 1 82 ? 0.694 -3.446 -11.187 1.00 96.75 82 SER A O 1
ATOM 657 N N . PHE A 1 83 ? 0.638 -4.073 -9.032 1.00 97.69 83 PHE A N 1
ATOM 658 C CA . PHE A 1 83 ? -0.735 -3.629 -8.777 1.00 97.69 83 PHE A CA 1
ATOM 659 C C . PHE A 1 83 ? -0.860 -2.160 -8.372 1.00 97.69 83 PHE A C 1
ATOM 661 O O . PHE A 1 83 ? -1.974 -1.628 -8.368 1.00 97.69 83 PHE A O 1
ATOM 668 N N . SER A 1 84 ? 0.250 -1.458 -8.136 1.00 95.88 84 SER A N 1
ATOM 669 C CA . SER A 1 84 ? 0.264 -0.049 -7.711 1.00 95.88 84 SER A CA 1
ATOM 670 C C . SER A 1 84 ? -0.524 0.872 -8.648 1.00 95.88 84 SER A C 1
ATOM 672 O O . SER A 1 84 ? -1.242 1.768 -8.206 1.00 95.88 84 SER A O 1
ATOM 674 N N . ARG A 1 85 ? -0.460 0.626 -9.965 1.00 94.81 85 ARG A N 1
ATOM 675 C CA . ARG A 1 85 ? -1.231 1.399 -10.954 1.00 94.81 85 ARG A CA 1
ATOM 676 C C . ARG A 1 85 ? -2.739 1.176 -10.815 1.00 94.81 85 ARG A C 1
ATOM 678 O O . ARG A 1 85 ? -3.512 2.110 -11.010 1.00 94.81 85 ARG A O 1
ATOM 685 N N . SER A 1 86 ? -3.162 -0.051 -10.525 1.00 95.81 86 SER A N 1
ATOM 686 C CA . SER A 1 86 ? -4.574 -0.390 -10.319 1.00 95.81 86 SER A CA 1
ATOM 687 C C . SER A 1 86 ? -5.092 0.195 -9.009 1.00 95.81 86 SER A C 1
ATOM 689 O O . SER A 1 86 ? -6.177 0.770 -8.994 1.00 95.81 86 SER A O 1
ATOM 691 N N . LEU A 1 87 ? -4.282 0.122 -7.951 1.00 95.69 87 LEU A N 1
ATOM 692 C CA . LEU A 1 87 ? -4.517 0.783 -6.669 1.00 95.69 87 LEU A CA 1
ATOM 693 C C . LEU A 1 87 ? -4.743 2.283 -6.849 1.00 95.69 87 LEU A C 1
ATOM 695 O O . LEU A 1 87 ? -5.786 2.791 -6.454 1.00 95.69 87 LEU A O 1
ATOM 699 N N . GLN A 1 88 ? -3.821 2.972 -7.526 1.00 95.38 88 GLN A N 1
ATOM 700 C CA . GLN A 1 88 ? -3.919 4.413 -7.758 1.00 95.38 88 GLN A CA 1
ATOM 701 C C . GLN A 1 88 ? -5.222 4.803 -8.467 1.00 95.38 88 GLN A C 1
ATOM 703 O O . GLN A 1 88 ? -5.855 5.792 -8.112 1.00 95.38 88 GLN A O 1
ATOM 708 N N . LYS A 1 89 ? -5.631 4.029 -9.479 1.00 95.31 89 LYS A N 1
ATOM 709 C CA . LYS A 1 89 ? -6.866 4.303 -10.226 1.00 95.31 89 LYS A CA 1
ATOM 710 C C . LYS A 1 89 ? -8.126 4.136 -9.377 1.00 95.31 89 LYS A C 1
ATOM 712 O O . LYS A 1 89 ? -9.105 4.828 -9.619 1.00 95.31 89 LYS A O 1
ATOM 717 N N . ARG A 1 90 ? -8.122 3.182 -8.445 1.00 95.69 90 ARG A N 1
ATOM 718 C CA . ARG A 1 90 ? -9.290 2.831 -7.621 1.00 95.69 90 ARG A CA 1
ATOM 719 C C . ARG A 1 90 ? -9.382 3.671 -6.352 1.00 95.69 90 ARG A C 1
ATOM 721 O O . ARG A 1 90 ? -10.480 3.912 -5.869 1.00 95.69 90 ARG A O 1
ATOM 728 N N . PHE A 1 91 ? -8.241 4.116 -5.833 1.00 95.50 91 PHE A N 1
ATOM 729 C CA . PHE A 1 91 ? -8.138 4.795 -4.548 1.00 95.50 91 PHE A CA 1
ATOM 730 C C . PHE A 1 91 ? -7.417 6.134 -4.728 1.00 95.50 91 PHE A C 1
ATOM 732 O O . PHE A 1 91 ? -6.194 6.198 -4.601 1.00 95.50 91 PHE A O 1
ATOM 739 N N . PRO A 1 92 ? -8.154 7.224 -5.009 1.00 92.12 92 PRO A N 1
ATOM 740 C CA . PRO A 1 92 ? -7.555 8.536 -5.260 1.00 92.12 92 PRO A CA 1
ATOM 741 C C . PRO A 1 92 ? -6.842 9.119 -4.029 1.00 92.12 92 PRO A C 1
ATOM 743 O O . PRO A 1 92 ? -5.984 9.981 -4.172 1.00 92.12 92 PRO A O 1
ATOM 746 N N . LEU A 1 93 ? -7.161 8.621 -2.829 1.00 94.06 93 LEU A N 1
ATOM 747 C CA . LEU A 1 93 ? -6.506 8.984 -1.567 1.00 94.06 93 LEU A CA 1
ATOM 748 C C . LEU A 1 93 ? -5.303 8.082 -1.225 1.00 94.06 93 LEU A C 1
ATOM 750 O O . LEU A 1 93 ? -4.889 8.028 -0.066 1.00 94.06 93 LEU A O 1
ATOM 754 N N . LEU A 1 94 ? -4.769 7.343 -2.203 1.00 97.31 94 LEU A N 1
ATOM 755 C CA . LEU A 1 94 ? -3.532 6.581 -2.051 1.00 97.31 94 LEU A CA 1
ATOM 756 C C . LEU A 1 94 ? -2.333 7.517 -1.934 1.00 97.31 94 LEU A C 1
ATOM 758 O O . LEU A 1 94 ? -2.135 8.386 -2.780 1.00 97.31 94 LEU A O 1
ATOM 762 N N . CYS A 1 95 ? -1.492 7.269 -0.936 1.00 97.19 95 CYS A N 1
ATOM 763 C CA . CYS A 1 95 ? -0.220 7.953 -0.774 1.00 97.19 95 CYS A CA 1
ATOM 764 C C . CYS A 1 95 ? 0.913 6.982 -0.425 1.00 97.19 95 CYS A C 1
ATOM 766 O O . CYS A 1 95 ? 0.672 5.880 0.070 1.00 97.19 95 CYS A O 1
ATOM 768 N N . THR A 1 96 ? 2.154 7.395 -0.677 1.00 95.94 96 THR A N 1
ATOM 769 C CA . THR A 1 96 ? 3.369 6.640 -0.341 1.00 95.94 96 THR A CA 1
ATOM 770 C C . THR A 1 96 ? 4.238 7.406 0.649 1.00 95.94 96 THR A C 1
ATOM 772 O O . THR A 1 96 ? 4.249 8.639 0.675 1.00 95.94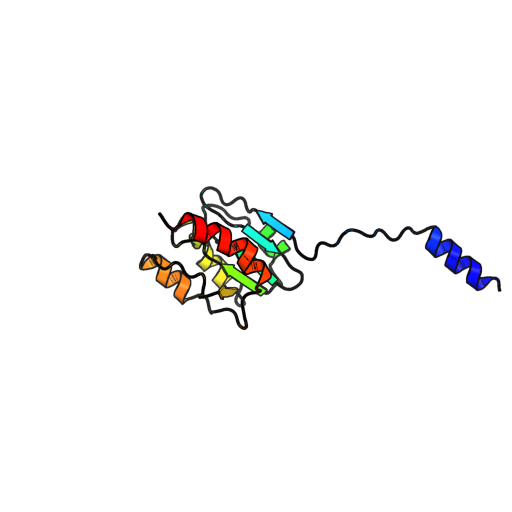 96 THR A O 1
ATOM 775 N N . TRP A 1 97 ? 4.996 6.698 1.474 1.00 92.94 97 TRP A N 1
ATOM 776 C CA . TRP A 1 97 ? 5.977 7.313 2.362 1.00 92.94 97 TRP A CA 1
ATOM 777 C C . TRP A 1 97 ? 7.345 7.336 1.674 1.00 92.94 97 TRP A C 1
ATOM 779 O O . TRP A 1 97 ? 8.011 6.311 1.574 1.00 92.94 97 TRP A O 1
ATOM 789 N N . LYS A 1 98 ? 7.776 8.520 1.215 1.00 84.75 98 LYS A N 1
ATOM 790 C CA . LYS A 1 98 ? 9.014 8.705 0.426 1.00 84.75 98 LYS A CA 1
ATOM 791 C C . LYS A 1 98 ? 10.278 8.137 1.069 1.00 84.75 98 LYS A C 1
ATOM 793 O O . LYS A 1 98 ? 11.191 7.739 0.357 1.00 84.75 98 LYS A O 1
ATOM 798 N N . GLU A 1 99 ? 10.345 8.096 2.400 1.00 82.56 99 GLU A N 1
ATOM 799 C CA . GLU A 1 99 ? 11.495 7.522 3.114 1.00 82.56 99 GLU A CA 1
ATOM 800 C C . GLU A 1 99 ? 11.672 6.006 2.878 1.00 82.56 99 GLU A C 1
ATOM 802 O O . GLU A 1 99 ? 12.723 5.464 3.210 1.00 82.56 99 GLU A O 1
ATOM 807 N N . PHE A 1 100 ? 10.684 5.351 2.257 1.00 82.12 100 PHE A N 1
ATOM 808 C CA . PHE A 1 100 ? 10.688 3.939 1.869 1.00 82.12 100 PHE A CA 1
ATOM 809 C C . PHE A 1 100 ? 10.692 3.729 0.353 1.00 82.12 100 PHE A C 1
ATOM 811 O O . PHE A 1 100 ? 10.403 2.633 -0.114 1.00 82.12 100 PHE A O 1
ATOM 818 N N . GLU A 1 101 ? 10.986 4.758 -0.443 1.00 84.00 101 GLU A N 1
ATOM 819 C CA . GLU A 1 101 ? 11.197 4.538 -1.872 1.00 84.00 101 GLU A CA 1
ATOM 820 C C . GLU A 1 101 ? 12.507 3.757 -2.093 1.00 84.00 101 GLU A C 1
ATOM 822 O O . GLU A 1 101 ? 13.564 4.180 -1.607 1.00 84.00 101 GLU A O 1
ATOM 827 N N . PRO A 1 102 ? 12.476 2.630 -2.830 1.00 84.38 102 PRO A N 1
ATOM 828 C CA . PRO A 1 102 ? 13.677 1.855 -3.108 1.00 84.38 102 PRO A CA 1
ATOM 829 C C . PRO A 1 102 ? 14.719 2.699 -3.850 1.00 84.38 102 PRO A C 1
ATOM 831 O O . PRO A 1 102 ? 14.419 3.323 -4.872 1.00 84.38 102 PRO A O 1
ATOM 834 N N . ARG A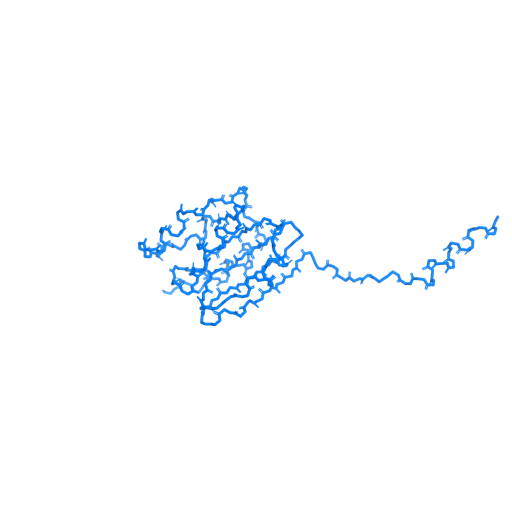 1 103 ? 15.964 2.696 -3.357 1.00 84.62 103 ARG A N 1
ATOM 835 C CA . ARG A 1 103 ? 17.078 3.440 -3.979 1.00 84.62 103 ARG A CA 1
ATOM 836 C C . ARG A 1 103 ? 17.389 2.914 -5.378 1.00 84.62 103 ARG A C 1
ATOM 838 O O . ARG A 1 103 ? 17.605 3.683 -6.318 1.00 84.62 103 ARG A O 1
ATOM 845 N N . GLU A 1 104 ? 17.384 1.595 -5.507 1.00 87.12 104 GLU A N 1
ATOM 846 C CA . GLU A 1 104 ? 17.626 0.889 -6.754 1.00 87.12 104 GLU A CA 1
ATOM 847 C C . GLU A 1 104 ? 16.287 0.573 -7.404 1.00 87.12 104 GLU A C 1
ATOM 849 O O . GLU A 1 104 ? 15.552 -0.312 -6.983 1.00 87.12 104 GLU A O 1
ATOM 854 N N . ALA A 1 105 ? 15.934 1.364 -8.414 1.00 91.19 105 ALA A N 1
ATOM 855 C CA . ALA A 1 105 ? 14.678 1.222 -9.127 1.00 91.19 105 ALA A CA 1
ATOM 856 C C . ALA A 1 105 ? 14.895 1.399 -10.625 1.00 91.19 105 ALA A C 1
ATOM 858 O O . ALA A 1 105 ? 15.466 2.403 -11.071 1.00 91.19 105 ALA A O 1
ATOM 859 N N . THR A 1 106 ? 14.372 0.453 -11.407 1.00 94.06 106 THR A N 1
ATOM 860 C CA . THR A 1 106 ? 14.345 0.546 -12.870 1.00 94.06 106 THR A CA 1
ATOM 861 C C . THR A 1 106 ? 13.579 1.794 -13.326 1.00 94.06 106 THR A C 1
ATOM 863 O O . THR A 1 106 ? 12.705 2.315 -12.625 1.00 94.06 106 THR A O 1
ATOM 866 N N . LYS A 1 107 ? 13.825 2.265 -14.557 1.00 95.00 107 LYS A N 1
ATOM 867 C CA . LYS A 1 107 ? 13.076 3.397 -15.147 1.00 95.00 107 LYS A CA 1
ATOM 868 C C . LYS A 1 107 ? 11.558 3.169 -15.119 1.00 95.00 107 LYS A C 1
ATOM 870 O O . LYS A 1 107 ? 10.794 4.124 -14.993 1.00 95.00 107 LYS A O 1
ATOM 875 N N . LYS A 1 108 ? 11.116 1.913 -15.246 1.00 94.50 108 LYS A N 1
ATOM 876 C CA . LYS A 1 108 ? 9.703 1.525 -15.174 1.00 94.50 108 LYS A CA 1
ATOM 877 C C . LYS A 1 108 ? 9.156 1.691 -13.753 1.00 94.50 108 LYS A C 1
ATOM 879 O O . LYS A 1 108 ? 8.125 2.340 -13.602 1.00 94.50 108 LYS A O 1
ATOM 884 N N . ALA A 1 109 ? 9.859 1.182 -12.741 1.00 94.06 109 ALA A N 1
ATOM 885 C CA . ALA A 1 109 ? 9.463 1.303 -11.338 1.00 94.06 109 ALA A CA 1
ATOM 886 C C . ALA A 1 109 ? 9.409 2.768 -10.877 1.00 94.06 109 ALA A C 1
ATOM 888 O O . ALA A 1 109 ? 8.399 3.211 -10.336 1.00 94.06 109 ALA A O 1
ATOM 889 N N . ARG A 1 110 ? 10.414 3.581 -11.233 1.00 94.06 110 ARG A N 1
ATOM 890 C CA . ARG A 1 110 ? 10.425 5.024 -10.922 1.00 94.06 110 ARG A CA 1
ATOM 891 C C . ARG A 1 110 ? 9.193 5.762 -11.448 1.00 94.06 110 ARG A C 1
ATOM 893 O O . ARG A 1 110 ? 8.665 6.637 -10.774 1.00 94.06 110 ARG A O 1
ATOM 900 N N . LYS A 1 111 ? 8.695 5.395 -12.636 1.00 94.75 111 LYS A N 1
ATOM 901 C CA . LYS A 1 111 ? 7.456 5.969 -13.193 1.00 94.75 111 LYS A CA 1
ATOM 902 C C . LYS A 1 111 ? 6.204 5.574 -12.410 1.00 94.75 111 LYS A C 1
ATOM 904 O O . LYS A 1 111 ? 5.209 6.288 -12.503 1.00 94.75 111 LYS A O 1
ATOM 909 N N . VAL A 1 112 ? 6.213 4.432 -11.724 1.00 94.12 112 VAL A N 1
ATOM 910 C CA . VAL A 1 112 ? 5.125 4.024 -10.828 1.00 94.12 112 VAL A CA 1
ATOM 911 C C . VAL A 1 112 ? 5.183 4.871 -9.561 1.00 94.12 112 VAL A C 1
ATOM 913 O O . VAL A 1 112 ? 4.199 5.535 -9.250 1.00 94.12 112 VAL A O 1
ATOM 916 N N . PHE A 1 113 ? 6.344 4.933 -8.906 1.00 93.62 113 PHE A N 1
ATOM 917 C CA . PHE A 1 113 ? 6.530 5.687 -7.662 1.00 93.62 113 PHE A CA 1
ATOM 918 C C . PHE A 1 113 ? 6.227 7.176 -7.831 1.00 93.62 113 PHE A C 1
ATOM 920 O O . PHE A 1 113 ? 5.429 7.725 -7.081 1.00 93.62 113 PHE A O 1
ATOM 927 N N . ALA A 1 114 ? 6.737 7.799 -8.898 1.00 93.75 114 ALA A N 1
ATOM 928 C CA . ALA A 1 114 ? 6.536 9.222 -9.173 1.00 93.75 114 ALA A CA 1
ATOM 929 C C . ALA A 1 114 ? 5.063 9.635 -9.347 1.00 93.75 114 ALA A C 1
ATOM 931 O O . ALA A 1 114 ? 4.749 10.822 -9.299 1.00 93.75 114 ALA A O 1
ATOM 932 N N . LYS A 1 115 ? 4.158 8.681 -9.594 1.00 95.12 115 LYS A N 1
ATOM 933 C CA . LYS A 1 115 ? 2.727 8.959 -9.738 1.00 95.12 115 LYS A CA 1
ATOM 934 C C . LYS A 1 115 ? 1.983 8.928 -8.412 1.00 95.12 115 LYS A C 1
ATOM 936 O O . LYS A 1 115 ? 0.890 9.480 -8.352 1.00 95.12 115 LYS A O 1
ATOM 941 N N . ILE A 1 116 ? 2.524 8.280 -7.387 1.00 95.88 116 ILE A N 1
ATOM 942 C CA . ILE A 1 116 ? 1.863 8.157 -6.092 1.00 95.88 116 ILE A CA 1
ATOM 943 C C . ILE A 1 116 ? 2.266 9.375 -5.248 1.00 95.88 116 ILE A C 1
ATOM 945 O O . ILE A 1 116 ? 3.459 9.591 -5.033 1.00 95.88 116 ILE A O 1
ATOM 949 N N . PRO A 1 117 ? 1.315 10.204 -4.784 1.00 96.44 117 PRO A N 1
ATOM 950 C CA . PRO A 1 117 ? 1.655 11.371 -3.982 1.00 96.44 117 PRO A CA 1
ATOM 951 C C . PRO A 1 117 ? 2.238 10.950 -2.622 1.00 96.44 117 PRO A C 1
ATOM 953 O O . PRO A 1 117 ? 1.889 9.887 -2.099 1.00 96.44 117 PRO A O 1
ATOM 956 N N . PRO A 1 118 ? 3.109 11.769 -2.011 1.00 96.19 118 PRO A N 1
ATOM 957 C CA . PRO A 1 118 ? 3.593 11.501 -0.666 1.00 96.19 118 PRO A CA 1
ATOM 958 C C . PRO A 1 118 ? 2.458 11.590 0.361 1.00 96.19 118 PRO A C 1
ATOM 960 O O . PRO A 1 118 ? 1.559 12.422 0.235 1.00 96.19 118 PRO A O 1
ATOM 963 N N . CYS A 1 119 ? 2.517 10.768 1.406 1.00 96.00 119 CYS A N 1
ATOM 964 C CA . CYS A 1 119 ? 1.628 10.912 2.553 1.00 96.00 119 CYS A CA 1
ATOM 965 C C . CYS A 1 119 ? 1.935 12.202 3.326 1.00 96.00 119 CYS A C 1
ATOM 967 O O . CYS A 1 119 ? 3.089 12.619 3.432 1.00 96.00 119 CYS A O 1
ATOM 969 N N . SER A 1 120 ? 0.898 12.831 3.882 1.00 94.06 120 SER A N 1
ATOM 970 C CA . SER A 1 120 ? 1.043 13.979 4.776 1.00 94.06 120 SER A CA 1
ATOM 971 C C . SER A 1 120 ? 1.393 13.537 6.202 1.00 94.06 120 SER A C 1
ATOM 973 O O . SER A 1 120 ? 0.939 12.497 6.682 1.00 94.06 120 SER A O 1
ATOM 975 N N . GLY A 1 121 ? 2.185 14.356 6.899 1.00 90.56 121 GLY A N 1
ATOM 976 C CA . GLY A 1 121 ? 2.593 14.117 8.285 1.00 90.56 121 GLY A CA 1
ATOM 977 C C . GLY A 1 121 ? 3.881 13.304 8.418 1.00 90.56 121 GLY A C 1
ATOM 978 O O . GLY A 1 121 ? 4.678 13.213 7.488 1.00 90.56 121 GLY A O 1
ATOM 979 N N . SER A 1 122 ? 4.105 12.749 9.607 1.00 87.69 122 SER A N 1
ATOM 980 C CA . SER A 1 122 ? 5.253 11.892 9.910 1.00 87.69 122 SER A CA 1
ATOM 981 C C . SER A 1 122 ? 4.843 10.423 9.946 1.00 87.69 122 SER A C 1
ATOM 983 O O . SER A 1 122 ? 3.747 10.073 10.396 1.00 87.69 122 SER A O 1
ATOM 985 N N . PHE A 1 123 ? 5.737 9.547 9.481 1.00 87.19 123 PHE A N 1
ATOM 986 C CA . PHE A 1 123 ? 5.519 8.112 9.591 1.00 87.19 123 PHE A CA 1
ATOM 987 C C . PHE A 1 123 ? 5.494 7.708 11.075 1.00 87.19 123 PHE A C 1
ATOM 989 O O . PHE A 1 123 ? 6.359 8.152 11.843 1.00 87.19 123 PHE A O 1
ATOM 996 N N . PRO A 1 124 ? 4.526 6.890 11.529 1.00 83.56 124 PRO A N 1
ATOM 997 C CA . PRO A 1 124 ? 4.430 6.555 12.942 1.00 83.56 124 PRO A CA 1
ATOM 998 C C . PRO A 1 124 ? 5.677 5.809 13.432 1.00 83.56 124 PRO A C 1
ATOM 1000 O O . PRO A 1 124 ? 6.014 4.742 12.922 1.00 83.56 124 PRO A O 1
ATOM 1003 N N . LYS A 1 125 ? 6.343 6.346 14.464 1.00 84.94 125 LYS A N 1
ATOM 1004 C CA . LYS A 1 125 ? 7.607 5.796 14.994 1.00 84.94 125 LYS A CA 1
ATOM 1005 C C . LYS A 1 125 ? 7.517 4.312 15.360 1.00 84.94 125 LYS A C 1
ATOM 1007 O O . LYS A 1 125 ? 8.448 3.570 15.077 1.00 84.94 125 LYS A O 1
ATOM 1012 N N . TYR A 1 126 ? 6.398 3.874 15.942 1.00 80.69 126 TYR A N 1
ATOM 1013 C CA . TYR A 1 126 ? 6.215 2.469 16.314 1.00 80.69 126 TYR A CA 1
ATOM 1014 C C . TYR A 1 126 ? 6.236 1.548 15.089 1.00 80.69 126 TYR A C 1
ATOM 1016 O O . TYR A 1 126 ? 6.880 0.510 15.126 1.00 80.69 126 TYR A O 1
ATOM 1024 N N . LEU A 1 127 ? 5.625 1.950 13.969 1.00 80.19 127 LEU A N 1
ATOM 1025 C CA . LEU A 1 127 ? 5.683 1.172 12.727 1.00 80.19 127 LEU A CA 1
ATOM 1026 C C . LEU A 1 127 ? 7.090 1.141 12.139 1.00 80.19 127 LEU A C 1
ATOM 1028 O O . LEU A 1 127 ? 7.459 0.147 11.523 1.00 80.19 127 LEU A O 1
ATOM 1032 N N . LYS A 1 128 ? 7.881 2.199 12.343 1.00 79.94 128 LYS A N 1
ATOM 1033 C CA . LYS A 1 128 ? 9.270 2.250 11.879 1.00 79.94 128 LYS A CA 1
ATOM 1034 C C . LYS A 1 128 ? 10.103 1.133 12.517 1.00 79.94 128 LYS A C 1
ATOM 1036 O O . LYS A 1 128 ? 10.781 0.408 11.801 1.00 79.94 128 LYS A O 1
ATOM 1041 N N . ALA A 1 129 ? 9.975 0.927 13.826 1.00 74.69 129 ALA A N 1
ATOM 1042 C CA . ALA A 1 129 ? 10.681 -0.150 14.526 1.00 74.69 129 ALA A CA 1
ATOM 1043 C C . ALA A 1 129 ? 10.287 -1.548 14.010 1.00 74.69 129 ALA A C 1
ATOM 1045 O O . ALA A 1 129 ? 11.143 -2.396 13.790 1.00 74.69 129 ALA A O 1
ATOM 1046 N N . PHE A 1 130 ? 8.999 -1.785 13.742 1.00 70.62 130 PHE A N 1
ATOM 1047 C CA . PHE A 1 130 ? 8.532 -3.106 13.298 1.00 70.62 130 PHE A CA 1
ATOM 1048 C C . PHE A 1 130 ? 8.801 -3.406 11.823 1.00 70.62 130 PHE A C 1
ATOM 1050 O O . PHE A 1 130 ? 9.088 -4.548 11.477 1.00 70.62 130 PHE A O 1
ATOM 1057 N N . LEU A 1 131 ? 8.665 -2.411 10.947 1.00 70.56 131 LEU A N 1
ATOM 1058 C CA . LEU A 1 131 ? 8.711 -2.630 9.501 1.00 70.56 131 LEU A CA 1
ATOM 1059 C C . LEU A 1 131 ? 10.095 -2.377 8.907 1.00 70.56 131 LEU A C 1
ATOM 1061 O O . LEU A 1 131 ? 10.395 -2.905 7.847 1.00 70.56 131 LEU A O 1
ATOM 1065 N N . VAL A 1 132 ? 10.931 -1.562 9.550 1.00 66.50 132 VAL A N 1
ATOM 1066 C CA . VAL A 1 132 ? 12.102 -0.959 8.893 1.00 66.50 132 VAL A CA 1
ATOM 1067 C C . VAL A 1 132 ? 13.395 -1.470 9.487 1.00 66.50 132 VAL A C 1
ATOM 1069 O O . VAL A 1 132 ? 14.303 -1.837 8.748 1.00 66.50 132 VAL A O 1
ATOM 1072 N N . GLU A 1 133 ? 13.485 -1.532 10.813 1.00 63.19 133 GLU A N 1
ATOM 1073 C CA . GLU A 1 133 ? 14.701 -2.006 11.477 1.00 63.19 133 GLU A CA 1
ATOM 1074 C C . GLU A 1 133 ? 15.070 -3.448 11.088 1.00 63.19 133 GLU A C 1
ATOM 1076 O O . GLU A 1 133 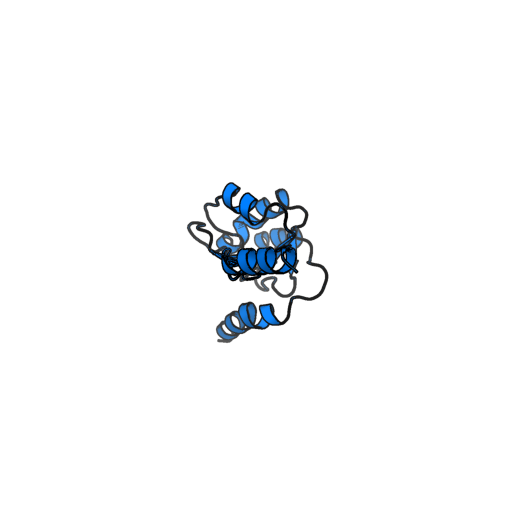? 16.239 -3.670 10.769 1.00 63.19 133 GLU A O 1
ATOM 1081 N N . PRO A 1 134 ? 14.132 -4.412 10.972 1.00 58.97 134 PRO A N 1
ATOM 1082 C CA . PRO A 1 134 ? 14.480 -5.764 10.535 1.00 58.97 134 PRO A CA 1
ATOM 1083 C C . PRO A 1 134 ? 14.945 -5.819 9.072 1.00 58.97 134 PRO A C 1
ATOM 1085 O O . PRO A 1 134 ? 15.888 -6.542 8.756 1.00 58.97 134 PRO A O 1
ATOM 1088 N N . LEU A 1 135 ? 14.321 -5.028 8.186 1.00 56.22 135 LEU A N 1
ATOM 1089 C CA . LEU A 1 135 ? 14.637 -5.003 6.751 1.00 56.22 135 LEU A CA 1
ATOM 1090 C C . LEU A 1 135 ? 16.001 -4.351 6.470 1.00 56.22 135 LEU A C 1
ATOM 1092 O O . LEU A 1 135 ? 16.759 -4.833 5.631 1.00 56.22 135 LEU A O 1
ATOM 1096 N N . PHE A 1 136 ? 16.359 -3.287 7.195 1.00 51.16 136 PHE A N 1
ATOM 1097 C CA . PHE A 1 136 ? 17.646 -2.603 7.014 1.00 51.16 136 PHE A CA 1
ATOM 1098 C C . PHE A 1 136 ? 18.833 -3.336 7.651 1.00 51.16 136 PHE A C 1
ATOM 1100 O O . PHE A 1 136 ? 19.972 -3.128 7.226 1.00 51.16 136 PHE A O 1
ATOM 1107 N N . LEU A 1 137 ? 18.600 -4.200 8.642 1.00 48.81 137 LEU A N 1
ATOM 1108 C CA . LEU A 1 137 ? 19.663 -5.000 9.258 1.00 48.81 137 LEU A CA 1
ATOM 1109 C C . LEU A 1 137 ? 20.135 -6.160 8.368 1.00 48.81 137 LEU A C 1
ATOM 1111 O O . LEU A 1 137 ? 21.250 -6.641 8.551 1.00 48.81 137 LEU A O 1
ATOM 1115 N N . GLN A 1 138 ? 19.348 -6.573 7.371 1.00 52.91 138 GLN A N 1
ATOM 1116 C CA . GLN A 1 138 ? 19.744 -7.637 6.439 1.00 52.91 138 GLN A CA 1
ATOM 1117 C C . GLN A 1 138 ? 20.507 -7.133 5.201 1.00 52.91 138 GLN A C 1
ATOM 1119 O O . GLN A 1 138 ? 21.175 -7.929 4.548 1.00 52.91 138 GLN A O 1
ATOM 1124 N N . GLY A 1 139 ? 20.474 -5.825 4.914 1.00 47.94 139 GLY A N 1
ATOM 1125 C CA . GLY A 1 139 ? 21.105 -5.210 3.736 1.00 47.94 139 GLY A CA 1
ATOM 1126 C C . GLY A 1 139 ? 22.502 -4.608 3.945 1.00 47.94 139 GLY A C 1
ATOM 1127 O O . GLY A 1 139 ? 23.012 -3.952 3.043 1.00 47.94 139 GLY A O 1
ATOM 1128 N N . ARG A 1 140 ? 23.130 -4.782 5.118 1.00 46.25 140 ARG A N 1
ATOM 1129 C CA . ARG A 1 140 ? 24.565 -4.496 5.312 1.00 46.25 140 ARG A CA 1
ATOM 1130 C C . ARG A 1 140 ? 25.358 -5.802 5.285 1.00 46.25 140 ARG A C 1
ATOM 1132 O O . ARG A 1 140 ? 25.708 -6.331 6.338 1.00 46.25 140 ARG A O 1
ATOM 1139 N N . ARG A 1 141 ? 25.618 -6.329 4.096 1.00 44.19 141 ARG A N 1
ATOM 1140 C CA . ARG A 1 141 ? 26.735 -7.243 3.838 1.00 44.19 141 ARG A CA 1
ATOM 1141 C C . ARG A 1 141 ? 27.449 -6.781 2.587 1.00 44.19 141 ARG A C 1
ATOM 1143 O O . ARG A 1 141 ? 26.735 -6.331 1.667 1.00 44.19 141 ARG A O 1
#

Foldseek 3Di:
DVVVVVVVVVCVVDPDPPDPPPQWDWDWWDQPPAGWIWIQGDAEIEIEFDFHHDGDVVVVCVRGVRHQYEYAYLAADCRRHVCLVVCCVRHVNYAYAPVRYHPDYDPVSVVSNVVHHHDPDDDDPVVCVVPPVVSVVVPPD

Sequence (141 aa):
MKQGLLIITAILLFPLKISPSLPYQLIIWNVGQGQWVTLRMNSKCLHLDAGGEIFNWMAFAHDCGGKQQQILFTHADWDHISFSRSLQKRFPLLCTWKEFEPREATKKARKVFAKIPPCSGSFPKYLKAFLVEPLFLQGRR

pLDDT: mean 87.49, std 12.82, range [44.19, 97.81]

Radius of gyration: 20.6 Å; chains: 1; bounding box: 64×30×61 Å

Secondary structure (DSSP, 8-state):
-HHHHHHHHHHHHS--------SEEEEE---SSS--EEEEESSEEEEE---SS---HHHHHHHHTTSEEEEE-S---HHHHTTHHHHHHH-TTEEE-GGGS-SS--HHHHHHHTTSPBPSSPPPHHHHHHHTHHHHHSS--